Protein AF-I4D586-F1 (afdb_monomer_lite)

Organism: Desulfosporosinus acidiphilus (strain DSM 22704 / JCM 16185 / SJ4) (NCBI:txid646529)

Foldseek 3Di:
DKAWPVVVCVVVVHDPVVVVVCVVVPQDWDDDPPDPTIIHDPVSNVVVVVVVVVPDPPD

pLDDT: mean 83.96, std 12.52, range [38.66, 92.81]

InterPro domains:
  IPR009061 Putative DNA-binding domain superfamily [SSF46955] (1-52)
  IPR036388 Winged helix-like DNA-binding domain superfamily [G3DSA:1.10.10.10] (1-57)

Structure (mmCIF, N/CA/C/O backbone):
data_AF-I4D586-F1
#
_entry.id   AF-I4D586-F1
#
loop_
_atom_site.group_PDB
_atom_site.id
_atom_site.type_symbol
_atom_site.label_atom_id
_atom_site.label_alt_id
_atom_site.label_comp_id
_atom_site.label_asym_id
_atom_site.label_entity_id
_atom_site.label_seq_id
_atom_site.pdbx_PDB_ins_code
_atom_site.Cartn_x
_atom_site.Cartn_y
_atom_site.Cartn_z
_atom_site.occupancy
_atom_site.B_iso_or_equiv
_atom_site.auth_seq_id
_atom_site.auth_comp_id
_atom_site.auth_asym_id
_atom_site.auth_atom_id
_atom_site.pdbx_PDB_model_num
ATOM 1 N N . MET A 1 1 ? -4.089 -8.914 -4.420 1.00 84.44 1 MET A N 1
ATOM 2 C CA . MET A 1 1 ? -3.883 -8.249 -5.754 1.00 84.44 1 MET A CA 1
ATOM 3 C C . MET A 1 1 ? -2.633 -7.386 -5.673 1.00 84.44 1 MET A C 1
ATOM 5 O O . MET A 1 1 ? -2.574 -6.541 -4.791 1.00 84.44 1 MET A O 1
ATOM 9 N N . ILE A 1 2 ? -1.658 -7.534 -6.578 1.00 89.81 2 ILE A N 1
ATOM 10 C CA . ILE A 1 2 ? -0.372 -6.820 -6.465 1.00 89.81 2 ILE A CA 1
ATOM 11 C C . ILE A 1 2 ? -0.391 -5.487 -7.227 1.00 89.81 2 ILE A C 1
ATOM 13 O O . ILE A 1 2 ? -0.583 -5.452 -8.442 1.00 89.81 2 ILE A O 1
ATOM 17 N N . MET A 1 3 ? -0.108 -4.393 -6.520 1.00 90.56 3 MET A N 1
ATOM 18 C CA . MET A 1 3 ? -0.098 -3.027 -7.038 1.00 90.56 3 MET A CA 1
ATOM 19 C C . MET A 1 3 ? 1.269 -2.351 -6.903 1.00 90.56 3 MET A C 1
ATOM 21 O O . MET A 1 3 ? 2.069 -2.636 -6.013 1.00 90.56 3 MET A O 1
ATOM 25 N N . THR A 1 4 ? 1.540 -1.403 -7.796 1.00 90.75 4 THR A N 1
ATOM 26 C CA . THR A 1 4 ? 2.675 -0.479 -7.668 1.00 90.75 4 THR A CA 1
ATOM 27 C C . THR A 1 4 ? 2.383 0.620 -6.649 1.00 90.75 4 THR A C 1
ATOM 29 O O . THR A 1 4 ? 1.230 0.890 -6.314 1.00 90.75 4 THR A O 1
ATOM 32 N N . LYS A 1 5 ? 3.428 1.342 -6.224 1.00 89.12 5 LYS A N 1
ATOM 33 C CA . LYS A 1 5 ? 3.302 2.501 -5.328 1.00 89.12 5 LYS A CA 1
ATOM 34 C C . LYS A 1 5 ? 2.232 3.495 -5.792 1.00 89.12 5 LYS A C 1
ATOM 36 O O . LYS A 1 5 ? 1.369 3.874 -5.015 1.00 89.12 5 LYS A O 1
ATOM 41 N N . ASN A 1 6 ? 2.256 3.896 -7.065 1.00 90.50 6 ASN A N 1
ATOM 42 C CA . ASN A 1 6 ? 1.310 4.885 -7.594 1.00 90.50 6 ASN A CA 1
ATOM 43 C C . ASN A 1 6 ? -0.138 4.372 -7.628 1.00 90.50 6 ASN A C 1
ATOM 45 O O . ASN A 1 6 ? -1.054 5.163 -7.429 1.00 90.50 6 ASN A O 1
ATOM 49 N N . GLN A 1 7 ? -0.343 3.076 -7.875 1.00 91.81 7 GLN A N 1
ATOM 50 C CA . GLN A 1 7 ? -1.675 2.468 -7.832 1.00 91.81 7 GLN A CA 1
ATOM 51 C C . GLN A 1 7 ? -2.201 2.416 -6.399 1.00 91.81 7 GLN A C 1
ATOM 53 O O . GLN A 1 7 ? -3.322 2.844 -6.166 1.00 91.81 7 GLN A O 1
ATOM 58 N N . LEU A 1 8 ? -1.364 2.018 -5.436 1.00 90.38 8 LEU A N 1
ATOM 59 C CA . LEU A 1 8 ? -1.739 1.975 -4.022 1.00 90.38 8 LEU A CA 1
ATOM 60 C C . LEU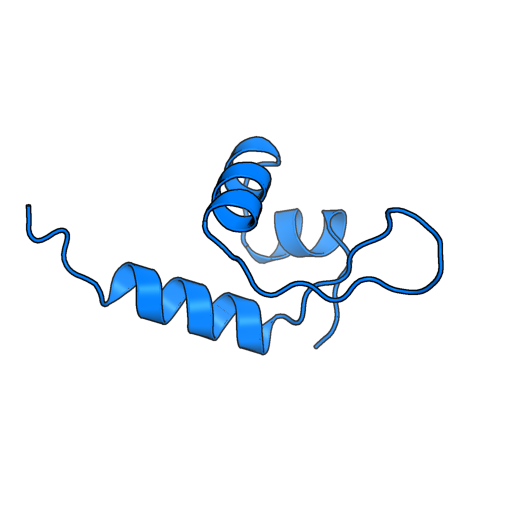 A 1 8 ? -2.162 3.355 -3.490 1.00 90.38 8 LEU A C 1
ATOM 62 O O . LEU A 1 8 ? -3.154 3.473 -2.780 1.00 90.38 8 LEU A O 1
ATOM 66 N N . LEU A 1 9 ? -1.435 4.415 -3.865 1.00 91.50 9 LEU A N 1
ATOM 67 C CA . LEU A 1 9 ? -1.778 5.789 -3.474 1.00 91.50 9 LEU A CA 1
ATOM 68 C C . LEU A 1 9 ? -3.172 6.197 -3.967 1.00 91.50 9 LEU A C 1
ATOM 70 O O . LEU A 1 9 ? -3.910 6.848 -3.233 1.00 91.50 9 LEU A O 1
ATOM 74 N N . LYS A 1 10 ? -3.523 5.813 -5.201 1.00 92.12 10 LYS A N 1
ATOM 75 C CA . LYS A 1 10 ? -4.839 6.092 -5.789 1.00 92.12 10 LYS A CA 1
ATOM 76 C C . LYS A 1 10 ? -5.931 5.247 -5.138 1.00 92.12 10 LYS A C 1
ATOM 78 O O . LYS A 1 10 ? -6.937 5.803 -4.730 1.00 92.12 10 LYS A O 1
ATOM 83 N N . GLU A 1 11 ? -5.695 3.945 -5.003 1.00 90.00 11 GLU A N 1
ATOM 84 C CA . GLU A 1 11 ? -6.653 2.971 -4.465 1.00 90.00 11 GLU A CA 1
ATOM 85 C C . GLU A 1 11 ? -7.073 3.303 -3.028 1.00 90.00 11 GLU A C 1
ATOM 87 O O . GLU A 1 11 ? -8.249 3.265 -2.685 1.00 90.00 11 GLU A O 1
ATOM 92 N N . PHE A 1 12 ? -6.110 3.664 -2.179 1.00 87.38 12 PHE A N 1
ATOM 93 C CA . PHE A 1 12 ? -6.367 3.966 -0.769 1.00 87.38 12 PHE A CA 1
ATOM 94 C C . PHE A 1 12 ? -6.559 5.463 -0.503 1.00 87.38 12 PHE A C 1
ATOM 96 O O . PHE A 1 12 ? -6.698 5.857 0.652 1.00 87.38 12 PHE A O 1
ATOM 103 N N . HIS A 1 13 ? -6.543 6.301 -1.546 1.00 89.19 13 HIS A N 1
ATOM 104 C CA . HIS A 1 13 ? -6.622 7.761 -1.436 1.00 89.19 13 HIS A CA 1
ATOM 105 C C . HIS A 1 13 ? -5.622 8.352 -0.420 1.00 89.19 13 HIS A C 1
ATOM 107 O O . HIS A 1 13 ? -5.915 9.316 0.2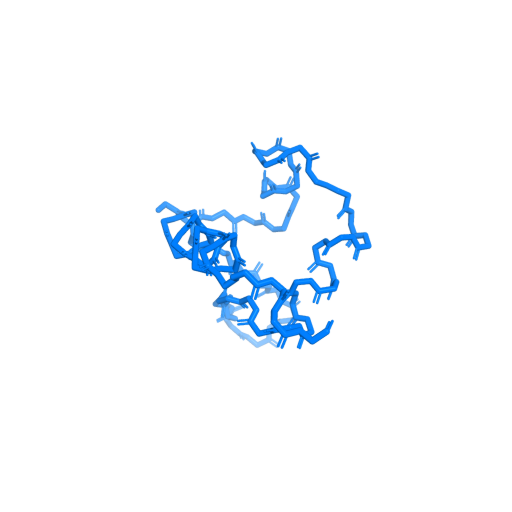87 1.00 89.19 13 HIS A O 1
ATOM 113 N N . ILE A 1 14 ? -4.418 7.776 -0.345 1.00 88.88 14 ILE A N 1
ATOM 114 C CA . ILE A 1 14 ? -3.365 8.205 0.582 1.00 88.88 14 ILE A CA 1
ATOM 115 C C . ILE A 1 14 ? -2.265 8.983 -0.135 1.00 88.88 14 ILE A C 1
ATOM 117 O O . ILE A 1 14 ? -1.946 8.764 -1.304 1.00 88.88 14 ILE A O 1
ATOM 121 N N . SER A 1 15 ? -1.625 9.885 0.603 1.00 91.50 15 SER A N 1
ATOM 122 C CA . SER A 1 15 ? -0.509 10.676 0.095 1.00 91.50 15 SER A CA 1
ATOM 123 C C . SER A 1 15 ? 0.817 9.897 0.124 1.00 91.50 15 SER A C 1
ATOM 125 O O . SER A 1 15 ? 1.017 8.979 0.924 1.00 91.50 15 SER A O 1
ATOM 127 N N . ARG A 1 16 ? 1.780 10.296 -0.720 1.00 89.75 16 ARG A N 1
ATOM 128 C CA . ARG A 1 16 ? 3.159 9.765 -0.695 1.00 89.75 16 ARG A CA 1
ATOM 129 C C . ARG A 1 16 ? 3.824 9.816 0.689 1.00 89.75 16 ARG A C 1
ATOM 131 O O . ARG A 1 16 ? 4.434 8.808 1.052 1.00 89.75 16 ARG A O 1
ATOM 138 N N . PRO A 1 17 ? 3.752 10.923 1.459 1.00 91.56 17 PRO A N 1
ATOM 139 C CA . PRO A 1 17 ? 4.333 10.949 2.798 1.00 91.56 17 PRO A CA 1
ATOM 140 C C . PRO A 1 17 ? 3.622 9.996 3.765 1.00 91.56 17 PRO A C 1
ATOM 142 O O . PRO A 1 17 ? 4.305 9.346 4.552 1.00 91.56 17 PRO A O 1
ATOM 145 N N . THR A 1 18 ? 2.296 9.838 3.672 1.00 89.81 18 THR A N 1
ATOM 146 C CA . THR A 1 18 ? 1.554 8.838 4.463 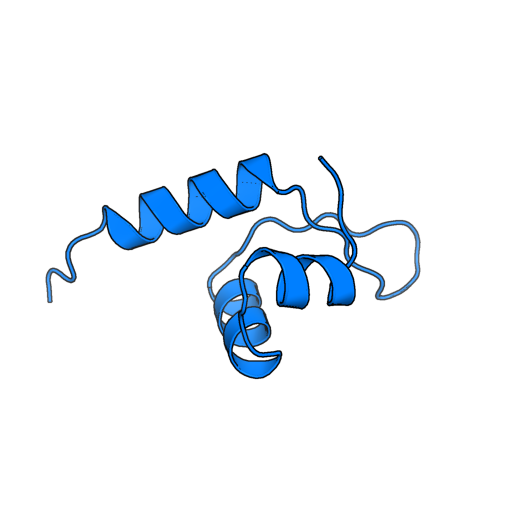1.00 89.81 18 THR A CA 1
ATOM 147 C C . THR A 1 18 ? 2.046 7.428 4.159 1.00 89.81 18 THR A C 1
ATOM 149 O O . THR A 1 18 ? 2.379 6.684 5.076 1.00 89.81 18 THR A O 1
ATOM 152 N N . LEU A 1 19 ? 2.174 7.080 2.876 1.00 88.94 19 LEU A N 1
ATOM 153 C CA . LEU A 1 19 ? 2.686 5.772 2.481 1.00 88.94 19 LEU A CA 1
ATOM 154 C C . LEU A 1 19 ? 4.111 5.550 2.995 1.00 88.94 19 LEU A C 1
ATOM 156 O O . LEU A 1 19 ? 4.401 4.489 3.525 1.00 88.94 19 LEU A O 1
ATOM 160 N N . ARG A 1 20 ? 4.986 6.560 2.923 1.00 90.06 20 ARG A N 1
ATOM 161 C CA . ARG A 1 20 ? 6.348 6.454 3.466 1.00 90.06 20 ARG A CA 1
ATOM 162 C C . ARG A 1 20 ? 6.352 6.196 4.975 1.00 90.06 20 ARG A C 1
ATOM 164 O O . ARG A 1 20 ? 7.172 5.408 5.426 1.00 90.06 20 ARG A O 1
ATOM 171 N N . LYS A 1 21 ? 5.460 6.834 5.742 1.00 90.50 21 LYS A N 1
ATOM 172 C CA . LYS A 1 21 ? 5.308 6.550 7.179 1.00 90.50 21 LYS A CA 1
ATOM 173 C C . LYS A 1 21 ? 4.889 5.100 7.411 1.00 90.50 21 LYS A C 1
ATOM 175 O O . LYS A 1 21 ? 5.544 4.414 8.177 1.00 90.50 21 LYS A O 1
ATOM 180 N N . LEU A 1 22 ? 3.886 4.612 6.679 1.00 89.00 22 LEU A N 1
ATOM 181 C CA . LEU A 1 22 ? 3.459 3.211 6.760 1.00 89.00 22 LEU A CA 1
ATOM 182 C C . LEU A 1 22 ? 4.604 2.247 6.410 1.00 89.00 22 LEU A C 1
ATOM 18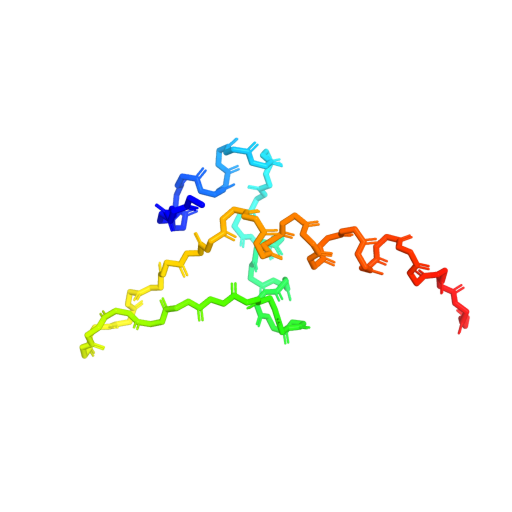4 O O . LEU A 1 22 ? 4.807 1.258 7.099 1.00 89.00 22 LEU A O 1
ATOM 188 N N . GLU A 1 23 ? 5.393 2.550 5.375 1.00 90.00 23 GLU A N 1
ATOM 189 C CA . GLU A 1 23 ? 6.576 1.759 5.009 1.00 90.00 23 GLU A CA 1
ATOM 190 C C . GLU A 1 23 ? 7.635 1.712 6.122 1.00 90.00 23 GLU A C 1
ATOM 192 O O . GLU A 1 23 ? 8.294 0.688 6.281 1.00 90.00 23 GLU A O 1
ATOM 197 N N . VAL A 1 24 ? 7.812 2.804 6.872 1.00 89.19 24 VAL A N 1
ATOM 198 C CA . VAL A 1 24 ? 8.708 2.858 8.042 1.00 89.19 24 VAL A CA 1
ATOM 199 C C . VAL A 1 24 ? 8.116 2.082 9.219 1.00 89.19 24 VAL A C 1
ATOM 201 O O . VAL A 1 24 ? 8.844 1.362 9.893 1.00 89.19 24 VAL A O 1
ATOM 204 N N . ASP A 1 25 ? 6.799 2.152 9.404 1.00 87.56 25 ASP A N 1
ATOM 205 C CA . ASP A 1 25 ? 6.049 1.405 10.419 1.00 87.56 25 ASP A CA 1
ATOM 206 C C . ASP A 1 25 ? 5.941 -0.107 10.113 1.00 87.56 25 ASP A C 1
ATOM 208 O O . ASP A 1 25 ? 5.288 -0.845 10.854 1.00 87.56 25 ASP A O 1
ATOM 212 N N . GLY A 1 26 ? 6.538 -0.582 9.014 1.00 88.25 26 GLY A N 1
ATOM 213 C CA . GLY A 1 26 ? 6.579 -2.000 8.654 1.00 88.25 26 GLY A CA 1
ATOM 214 C C . GLY A 1 26 ? 5.457 -2.471 7.728 1.00 88.25 26 GLY A C 1
ATOM 215 O O . GLY A 1 26 ? 5.099 -3.645 7.770 1.00 88.25 26 GLY A O 1
ATOM 216 N N . LEU A 1 27 ? 4.890 -1.591 6.894 1.00 90.06 27 LEU A N 1
ATOM 217 C CA . LEU A 1 27 ? 3.907 -1.983 5.878 1.00 90.06 27 LEU A CA 1
ATOM 218 C C . LEU A 1 27 ? 4.464 -3.112 4.985 1.00 90.06 27 LEU A C 1
ATOM 220 O O . LEU A 1 27 ? 5.555 -2.947 4.419 1.00 90.06 27 LEU A O 1
ATOM 224 N N . PRO A 1 28 ? 3.715 -4.214 4.794 1.00 88.94 28 PRO A N 1
ATOM 225 C CA . PRO A 1 28 ? 4.128 -5.303 3.922 1.00 88.94 28 PRO A CA 1
ATOM 226 C C . PRO A 1 28 ? 4.320 -4.805 2.487 1.00 88.94 28 PRO A C 1
ATOM 228 O O . PRO A 1 28 ? 3.452 -4.161 1.890 1.00 88.94 28 PRO A O 1
ATOM 231 N N . ARG A 1 29 ? 5.507 -5.080 1.946 1.00 90.12 29 ARG A N 1
ATOM 232 C CA . ARG A 1 29 ? 5.902 -4.733 0.583 1.00 90.12 29 ARG A CA 1
ATOM 233 C C . ARG A 1 29 ? 6.823 -5.803 0.024 1.00 90.12 29 ARG A C 1
ATOM 235 O O . ARG A 1 29 ? 7.701 -6.310 0.716 1.00 90.12 29 ARG A O 1
ATOM 242 N N . MET A 1 30 ? 6.660 -6.084 -1.256 1.00 89.56 30 MET A N 1
ATOM 243 C CA . MET A 1 30 ? 7.469 -7.033 -2.004 1.00 89.56 30 MET A CA 1
ATOM 244 C C . MET A 1 30 ? 8.470 -6.265 -2.856 1.00 89.56 30 MET A C 1
ATOM 246 O O . MET A 1 30 ? 8.092 -5.454 -3.706 1.00 89.56 30 MET A O 1
ATOM 250 N N . GLN A 1 31 ? 9.759 -6.503 -2.634 1.00 87.50 31 GLN A N 1
ATOM 251 C CA . GLN A 1 31 ? 10.794 -6.020 -3.539 1.00 87.50 31 GLN A CA 1
ATOM 252 C C . GLN A 1 31 ? 10.827 -6.926 -4.770 1.00 87.50 31 GLN A C 1
ATOM 254 O O . GLN A 1 31 ? 10.944 -8.142 -4.636 1.00 87.50 31 GLN A O 1
ATOM 259 N N . ILE A 1 32 ? 10.715 -6.346 -5.966 1.00 83.25 32 ILE A N 1
ATOM 260 C CA . ILE A 1 32 ? 10.768 -7.122 -7.209 1.00 83.25 32 ILE A CA 1
ATOM 261 C C . ILE A 1 32 ? 12.094 -6.851 -7.916 1.00 83.25 32 ILE A C 1
ATOM 263 O O . ILE A 1 32 ? 12.324 -5.759 -8.439 1.00 83.25 32 ILE A O 1
ATOM 267 N N . GLY A 1 33 ? 12.944 -7.879 -7.947 1.00 80.75 33 GLY A N 1
ATOM 268 C CA . GLY A 1 33 ? 14.251 -7.859 -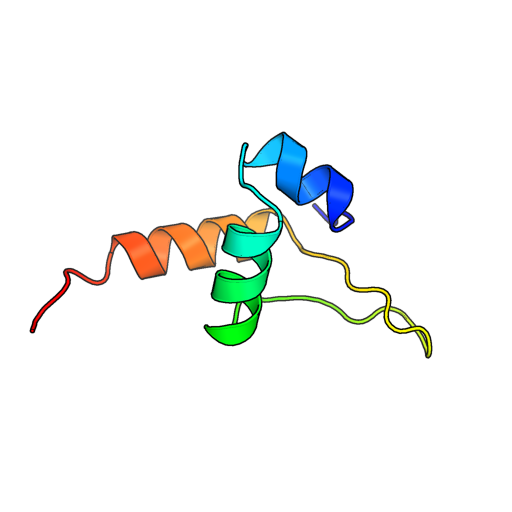8.600 1.00 80.75 33 GLY A CA 1
ATOM 269 C C . GLY A 1 33 ? 15.313 -7.062 -7.836 1.00 80.75 33 GLY A C 1
ATOM 270 O O . GLY A 1 33 ? 15.222 -6.842 -6.631 1.00 80.75 33 GLY A O 1
ATOM 271 N N . THR A 1 34 ? 16.337 -6.620 -8.564 1.00 75.81 34 THR A N 1
ATOM 272 C CA . THR A 1 34 ? 17.48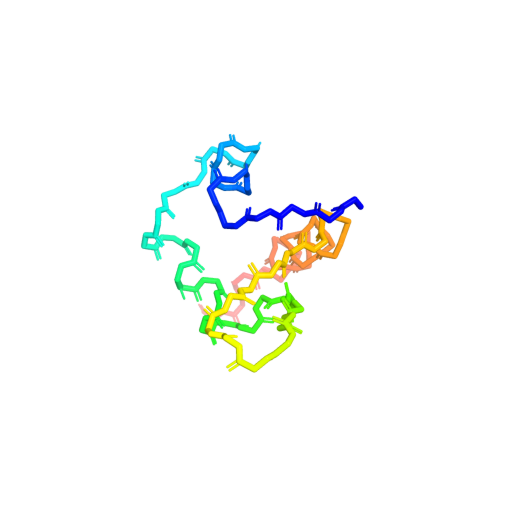0 -5.852 -8.035 1.00 75.81 34 THR A CA 1
ATOM 273 C C . THR A 1 34 ? 17.232 -4.342 -7.984 1.00 75.81 34 THR A C 1
ATOM 275 O O . THR A 1 34 ? 18.012 -3.599 -7.390 1.00 75.81 34 THR A O 1
ATOM 278 N N . SER A 1 35 ? 16.140 -3.865 -8.586 1.00 69.12 35 SER A N 1
ATOM 279 C CA . SER A 1 35 ? 15.771 -2.447 -8.580 1.00 69.12 35 SER A CA 1
ATOM 280 C C . SER A 1 35 ? 15.104 -2.052 -7.257 1.00 69.12 35 SER A C 1
ATOM 282 O O . SER A 1 35 ? 14.461 -2.871 -6.602 1.00 69.12 35 SER A O 1
ATOM 284 N N . ARG A 1 36 ? 15.184 -0.766 -6.878 1.00 72.19 36 ARG A N 1
ATOM 285 C CA . ARG A 1 36 ? 14.468 -0.171 -5.719 1.00 72.19 36 ARG A CA 1
ATOM 286 C C . ARG A 1 36 ? 12.947 -0.057 -5.950 1.00 72.19 36 ARG A C 1
ATOM 288 O O . ARG A 1 36 ? 12.306 0.902 -5.519 1.00 72.19 36 ARG A O 1
ATOM 295 N N . SER A 1 37 ? 12.376 -1.008 -6.680 1.00 80.56 37 SER A N 1
ATOM 296 C CA . SER A 1 37 ? 10.974 -1.060 -7.061 1.00 80.56 37 SER A CA 1
ATOM 297 C C . SER A 1 37 ? 10.232 -1.988 -6.110 1.00 80.56 37 SER A C 1
ATOM 299 O O . SER A 1 37 ? 10.461 -3.196 -6.083 1.00 80.56 37 SER A O 1
ATOM 301 N N . PHE A 1 38 ? 9.317 -1.402 -5.346 1.00 87.19 38 PHE A N 1
ATOM 302 C CA . PHE A 1 38 ? 8.449 -2.129 -4.432 1.00 87.19 38 PHE A CA 1
ATOM 303 C C . PHE A 1 38 ? 7.054 -2.271 -5.029 1.00 87.19 38 PHE A C 1
ATOM 305 O O . PHE A 1 38 ? 6.524 -1.348 -5.662 1.00 87.19 38 PHE A O 1
ATOM 312 N N . ARG A 1 39 ? 6.460 -3.436 -4.801 1.00 90.62 39 ARG A N 1
ATOM 313 C CA . ARG A 1 39 ? 5.041 -3.690 -5.005 1.00 90.62 39 ARG A CA 1
ATOM 314 C C . ARG A 1 39 ? 4.379 -4.022 -3.679 1.00 90.62 39 ARG A C 1
ATOM 316 O O . ARG A 1 39 ? 5.047 -4.368 -2.712 1.00 90.62 39 ARG A O 1
ATOM 323 N N . TYR A 1 40 ? 3.068 -3.882 -3.645 1.00 92.25 40 TYR A N 1
ATOM 324 C CA . TYR A 1 40 ? 2.265 -4.036 -2.443 1.00 92.25 40 TYR A CA 1
ATOM 325 C C . TYR A 1 40 ? 1.092 -4.941 -2.776 1.00 92.25 40 TYR A C 1
ATOM 327 O O . TYR A 1 40 ? 0.419 -4.704 -3.783 1.00 92.25 40 TYR A O 1
ATOM 335 N N . ASP A 1 41 ? 0.848 -5.960 -1.958 1.00 92.81 41 ASP A N 1
ATOM 336 C CA . ASP A 1 41 ? -0.401 -6.701 -2.064 1.00 92.81 41 ASP A CA 1
ATOM 337 C C . ASP A 1 41 ? -1.509 -5.936 -1.333 1.00 92.81 41 ASP A C 1
ATOM 339 O O . ASP A 1 41 ? -1.397 -5.603 -0.154 1.00 92.81 41 ASP A O 1
ATOM 343 N N . VAL A 1 42 ? -2.585 -5.629 -2.053 1.00 90.25 42 VAL A N 1
ATOM 344 C CA . VAL A 1 42 ? -3.760 -4.927 -1.530 1.00 90.25 42 VAL A CA 1
ATOM 345 C C . VAL A 1 42 ? -4.369 -5.656 -0.331 1.00 90.25 42 VAL A C 1
ATOM 347 O O . VAL A 1 42 ? -4.828 -4.994 0.600 1.00 90.25 42 VAL A O 1
ATOM 350 N N . ASP A 1 43 ? -4.376 -6.988 -0.331 1.00 91.00 43 ASP A N 1
ATOM 351 C CA . ASP A 1 43 ? -4.977 -7.785 0.737 1.00 91.00 43 ASP A CA 1
ATOM 352 C C . ASP A 1 43 ? -4.141 -7.703 2.021 1.00 91.00 43 ASP A C 1
ATOM 354 O O . ASP A 1 43 ? -4.686 -7.460 3.102 1.00 91.00 43 ASP A O 1
ATOM 358 N N . GLU A 1 44 ? -2.812 -7.766 1.899 1.00 91.25 44 GLU A N 1
ATOM 359 C CA . GLU A 1 44 ? -1.884 -7.568 3.019 1.00 91.25 44 GLU A CA 1
ATOM 360 C C . GLU A 1 44 ? -1.927 -6.132 3.552 1.00 91.25 44 GLU A C 1
ATOM 362 O O . GLU A 1 44 ? -1.985 -5.921 4.763 1.00 91.25 44 GLU A O 1
ATOM 367 N N . VAL A 1 45 ? -1.964 -5.129 2.668 1.00 89.50 45 VAL A N 1
ATOM 368 C CA . VAL A 1 45 ? -2.086 -3.718 3.067 1.00 89.50 45 VAL A CA 1
ATOM 369 C C . VAL A 1 45 ? -3.410 -3.475 3.795 1.00 89.50 45 VAL A C 1
ATOM 371 O O . VAL A 1 45 ? -3.424 -2.819 4.836 1.00 89.50 45 VAL A O 1
ATOM 374 N N . LYS A 1 46 ? -4.528 -4.033 3.311 1.00 89.62 46 LYS A N 1
ATOM 375 C CA . LYS A 1 46 ? -5.828 -3.953 4.000 1.00 89.62 46 LYS A CA 1
ATOM 376 C C . LYS A 1 46 ? -5.778 -4.629 5.366 1.00 89.62 46 LYS A C 1
ATOM 378 O O . LYS A 1 46 ? -6.306 -4.067 6.325 1.00 89.62 46 LYS A O 1
ATOM 383 N N . ALA A 1 47 ? -5.167 -5.808 5.469 1.00 90.19 47 ALA A N 1
ATOM 384 C CA . ALA A 1 47 ? -5.010 -6.514 6.737 1.00 90.19 47 ALA A CA 1
ATOM 385 C C . ALA A 1 47 ? -4.165 -5.702 7.730 1.00 90.19 47 ALA A C 1
ATOM 387 O O . ALA A 1 47 ? -4.589 -5.505 8.869 1.00 90.19 47 ALA A O 1
ATOM 388 N N . TYR A 1 48 ? -3.041 -5.145 7.274 1.00 89.88 48 TYR A N 1
ATOM 389 C CA . TYR A 1 48 ? -2.171 -4.281 8.067 1.00 89.88 48 TYR A CA 1
ATOM 390 C C . TYR A 1 48 ? -2.910 -3.038 8.573 1.00 89.88 48 TYR A C 1
ATOM 392 O O . TYR A 1 48 ? -2.891 -2.743 9.766 1.00 89.88 48 TYR A O 1
ATOM 400 N N . LEU A 1 49 ? -3.623 -2.330 7.690 1.00 86.62 49 LEU A N 1
ATOM 401 C CA . LEU A 1 49 ? -4.397 -1.145 8.069 1.00 86.62 49 LEU A CA 1
ATOM 402 C C . LEU A 1 49 ? -5.516 -1.489 9.058 1.00 86.62 49 LEU A C 1
ATOM 404 O O . LEU A 1 49 ? -5.718 -0.756 10.023 1.00 86.62 49 LEU A O 1
ATOM 408 N N . LYS A 1 50 ? -6.207 -2.622 8.872 1.00 87.56 50 LYS A N 1
ATOM 409 C CA . LYS A 1 50 ? -7.204 -3.117 9.834 1.00 87.56 50 LYS A CA 1
ATOM 410 C C . LYS A 1 50 ? -6.578 -3.439 11.187 1.00 87.56 50 LYS A C 1
ATOM 412 O O . LYS A 1 50 ? -7.192 -3.143 12.204 1.00 87.56 50 LYS A O 1
ATOM 417 N N . GLN A 1 51 ? -5.383 -4.027 11.213 1.00 86.06 51 GLN A N 1
ATOM 418 C CA . GLN A 1 51 ? -4.671 -4.350 12.449 1.00 86.06 51 GLN A CA 1
ATOM 419 C C . GLN A 1 51 ? -4.198 -3.087 13.177 1.00 86.06 51 GLN A C 1
ATOM 421 O O . GLN A 1 51 ? -4.409 -2.979 14.382 1.00 86.06 51 GLN A O 1
ATOM 426 N N . LYS A 1 52 ? -3.648 -2.105 12.450 1.00 78.81 52 LYS A N 1
ATOM 427 C CA . LYS A 1 52 ? -3.291 -0.780 12.986 1.00 78.81 52 LYS A CA 1
ATOM 428 C C . LYS A 1 52 ? -4.506 -0.024 13.518 1.00 78.81 52 LYS A C 1
ATOM 430 O O . LYS A 1 52 ? -4.415 0.562 14.583 1.00 78.81 52 LYS A O 1
ATOM 435 N N . ALA A 1 53 ? -5.643 -0.070 12.823 1.00 75.19 53 ALA A N 1
ATOM 436 C CA . ALA A 1 53 ? -6.892 0.516 13.314 1.00 75.19 53 ALA A CA 1
ATOM 437 C C . ALA A 1 53 ? -7.461 -0.237 14.531 1.00 75.19 53 ALA A C 1
ATOM 439 O O . ALA A 1 53 ? -8.171 0.350 15.342 1.00 75.19 53 ALA A O 1
ATOM 440 N N . LYS A 1 54 ? -7.163 -1.539 14.652 1.00 66.06 54 LYS A N 1
ATOM 441 C CA . LYS A 1 54 ? -7.559 -2.373 15.793 1.00 66.06 54 LYS A CA 1
ATOM 442 C C . LYS A 1 54 ? -6.666 -2.225 17.012 1.00 66.06 54 LYS A C 1
ATOM 444 O O . LYS A 1 54 ? -7.125 -2.608 18.079 1.00 66.06 54 LYS A O 1
ATOM 449 N N . GLN A 1 55 ? -5.432 -1.741 16.881 1.00 58.19 55 GLN A N 1
ATOM 450 C CA . GLN A 1 55 ? -4.657 -1.318 18.041 1.00 58.19 55 GLN A CA 1
ATOM 451 C C . GLN A 1 55 ? -5.275 -0.001 18.510 1.00 58.19 55 GLN A C 1
ATOM 453 O O . GLN A 1 55 ? -5.073 1.020 17.849 1.00 58.19 55 GLN A O 1
ATOM 458 N N . PRO A 1 56 ? -6.058 0.007 19.607 1.00 50.62 56 PRO A N 1
ATOM 459 C CA . PRO A 1 56 ? -6.391 1.276 20.218 1.00 50.62 56 PRO A CA 1
ATOM 460 C C . PRO A 1 56 ? -5.048 1.888 20.611 1.00 50.62 56 PRO A C 1
ATOM 462 O O . PRO A 1 56 ? -4.170 1.174 21.102 1.00 50.62 56 PRO A O 1
ATOM 465 N N . SER A 1 57 ? -4.864 3.179 20.365 1.00 46.00 57 SER A N 1
ATOM 466 C CA . SER A 1 57 ? -3.790 3.931 21.003 1.00 46.00 57 SER A CA 1
ATOM 467 C C . SER A 1 57 ? -3.955 3.779 22.516 1.00 46.00 57 SER A C 1
ATOM 469 O O . SER A 1 57 ? -4.714 4.512 23.140 1.00 46.00 57 SER A O 1
ATOM 471 N N . VAL A 1 58 ? -3.318 2.764 23.092 1.00 44.84 58 VAL A N 1
ATOM 472 C CA . VAL A 1 58 ? -3.137 2.607 24.529 1.00 44.84 58 VAL A CA 1
ATOM 473 C C . VAL A 1 58 ? -1.736 3.113 24.812 1.00 44.84 58 VAL A C 1
ATOM 475 O O . VAL A 1 58 ? -0.836 2.300 24.989 1.00 44.84 58 VAL A O 1
ATOM 478 N N . THR A 1 59 ? -1.584 4.439 24.766 1.00 38.66 59 THR A N 1
ATOM 479 C CA . THR A 1 59 ? -0.761 5.223 25.698 1.00 38.66 59 THR A CA 1
ATOM 480 C C . THR A 1 59 ? -1.182 6.683 25.643 1.00 38.66 59 THR A C 1
ATOM 482 O O . THR A 1 59 ? -1.299 7.214 24.514 1.00 38.66 59 THR A O 1
#

Secondary structure (DSSP, 8-state):
-EEEHHHHHHHTT--HHHHHHHHHTT---EE-SSSS-EEEEHHHHHHHHHHHHHS----

Sequence (59 aa):
MIMTKNQLLKEFHISRPTLRKLEVDGLPRMQIGTSRSFRYDVDEVKAYLKQKAKQPSVT

Radius of gyration: 11.97 Å; chains: 1; bounding box: 25×19×34 Å